Protein AF-A0A8S4G3Z8-F1 (afdb_monomer_lite)

Structure (mmCIF, N/CA/C/O backbone):
data_AF-A0A8S4G3Z8-F1
#
_entry.id   AF-A0A8S4G3Z8-F1
#
loop_
_atom_site.group_PDB
_atom_site.id
_atom_site.type_symbol
_atom_site.label_atom_id
_atom_site.label_alt_id
_atom_site.label_comp_id
_atom_site.label_asym_id
_atom_site.label_entity_id
_atom_site.label_seq_id
_atom_site.pdbx_PDB_ins_code
_atom_site.Cartn_x
_atom_site.Cartn_y
_atom_site.Cartn_z
_atom_site.occupancy
_atom_site.B_iso_or_equiv
_atom_site.auth_seq_id
_atom_si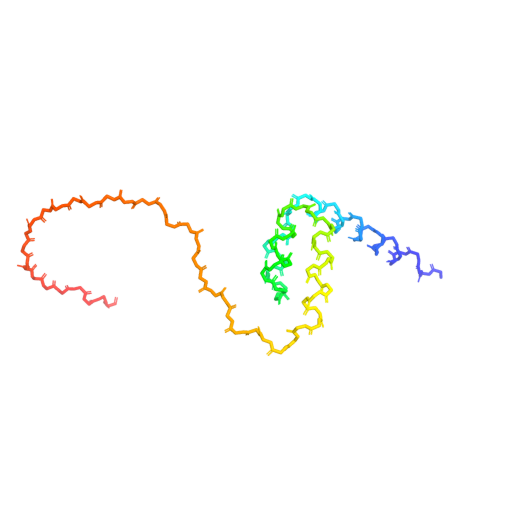te.auth_comp_id
_atom_site.auth_asym_id
_atom_site.auth_atom_id
_atom_site.pdbx_PDB_model_num
ATOM 1 N N . MET A 1 1 ? 32.575 -5.280 -10.407 1.00 49.56 1 MET A N 1
ATOM 2 C CA . MET A 1 1 ? 31.777 -4.048 -10.595 1.00 49.56 1 MET A CA 1
ATOM 3 C C . MET A 1 1 ? 30.314 -4.435 -10.802 1.00 49.56 1 MET A C 1
ATOM 5 O O . MET A 1 1 ? 29.804 -4.359 -11.906 1.00 49.56 1 MET A O 1
ATOM 9 N N . ALA A 1 2 ? 29.663 -4.937 -9.750 1.00 53.12 2 ALA A N 1
ATOM 10 C CA . ALA A 1 2 ? 28.274 -5.394 -9.773 1.00 53.12 2 ALA A CA 1
ATOM 11 C C . ALA A 1 2 ? 27.596 -4.877 -8.499 1.00 53.12 2 ALA A C 1
ATOM 13 O O . ALA A 1 2 ? 27.589 -5.554 -7.482 1.00 53.12 2 ALA A O 1
ATOM 14 N N . SER A 1 3 ? 27.156 -3.619 -8.521 1.00 54.94 3 SER A N 1
ATOM 15 C CA . SER A 1 3 ? 26.383 -3.029 -7.413 1.00 54.94 3 SER A CA 1
ATOM 16 C C . SER A 1 3 ? 25.425 -1.911 -7.849 1.00 54.94 3 SER A C 1
ATOM 18 O O . SER A 1 3 ? 24.720 -1.369 -7.012 1.00 54.94 3 SER A O 1
ATOM 20 N N . ALA A 1 4 ? 25.358 -1.566 -9.142 1.00 58.19 4 ALA A N 1
ATOM 21 C CA . ALA A 1 4 ? 24.463 -0.511 -9.638 1.00 58.19 4 ALA A CA 1
ATOM 22 C C . ALA A 1 4 ? 23.053 -1.021 -10.013 1.00 58.19 4 ALA A C 1
ATOM 24 O O . ALA A 1 4 ? 22.117 -0.235 -10.110 1.00 58.19 4 ALA A O 1
ATOM 25 N N . GLY A 1 5 ? 22.880 -2.334 -10.218 1.00 58.81 5 GLY A N 1
ATOM 26 C CA . GLY A 1 5 ? 21.593 -2.913 -10.631 1.00 58.81 5 GLY A CA 1
ATOM 27 C C . GLY A 1 5 ? 20.535 -2.951 -9.522 1.00 58.81 5 GLY A C 1
ATOM 28 O O . GLY A 1 5 ? 19.349 -2.813 -9.802 1.00 58.81 5 GLY A O 1
ATOM 29 N N . SER A 1 6 ? 20.949 -3.097 -8.262 1.00 63.03 6 SER A N 1
ATOM 30 C CA . SER A 1 6 ? 20.046 -3.144 -7.103 1.00 63.03 6 SER A CA 1
ATOM 31 C C . SER A 1 6 ? 19.594 -1.760 -6.626 1.00 63.03 6 SER A C 1
ATOM 33 O O . SER A 1 6 ? 18.495 -1.633 -6.094 1.00 63.03 6 SER A O 1
ATOM 35 N N . GLU A 1 7 ? 20.396 -0.715 -6.848 1.00 60.88 7 GLU A N 1
ATOM 36 C CA . GLU A 1 7 ? 20.052 0.656 -6.445 1.00 60.88 7 GLU A CA 1
ATOM 37 C C . GLU A 1 7 ? 18.944 1.240 -7.337 1.00 60.88 7 GLU A C 1
ATOM 39 O O . GLU A 1 7 ? 17.964 1.786 -6.834 1.00 60.88 7 GLU A O 1
ATOM 44 N N . LEU A 1 8 ? 19.013 0.991 -8.653 1.00 70.94 8 LEU A N 1
ATOM 45 C CA . LEU A 1 8 ? 17.955 1.362 -9.601 1.00 70.94 8 LEU A CA 1
ATOM 46 C C . LEU A 1 8 ? 16.622 0.665 -9.294 1.00 70.94 8 LEU A C 1
ATOM 48 O O . LEU A 1 8 ? 15.565 1.284 -9.406 1.00 70.94 8 LEU A O 1
ATOM 52 N N . ALA A 1 9 ? 16.660 -0.600 -8.870 1.00 78.06 9 ALA A N 1
ATOM 53 C CA . ALA A 1 9 ? 15.456 -1.342 -8.504 1.00 78.06 9 ALA A CA 1
ATOM 54 C C . ALA A 1 9 ? 14.776 -0.758 -7.254 1.00 78.06 9 ALA A C 1
ATOM 56 O O . ALA A 1 9 ? 13.552 -0.635 -7.232 1.00 78.06 9 ALA A O 1
ATOM 57 N N . LEU A 1 10 ? 15.554 -0.342 -6.247 1.00 83.75 10 LEU A N 1
ATOM 58 C CA . LEU A 1 10 ? 15.024 0.300 -5.043 1.00 83.75 10 LEU A CA 1
ATOM 59 C C . LEU A 1 10 ? 14.377 1.655 -5.370 1.00 83.75 10 LEU A C 1
ATOM 61 O O . LEU A 1 10 ? 13.270 1.937 -4.912 1.00 83.75 10 LEU A O 1
ATOM 65 N N . THR A 1 11 ? 15.032 2.480 -6.194 1.00 87.56 11 THR A N 1
ATOM 66 C CA . THR A 1 11 ? 14.488 3.786 -6.596 1.00 87.56 11 THR A CA 1
ATOM 67 C C . THR A 1 11 ? 13.204 3.639 -7.410 1.00 87.56 11 THR A C 1
ATOM 69 O O . THR A 1 11 ? 12.233 4.352 -7.160 1.00 87.56 11 THR A O 1
ATOM 72 N N . ILE A 1 12 ? 13.165 2.688 -8.350 1.00 87.50 12 ILE A N 1
ATOM 73 C CA . ILE A 1 12 ? 11.967 2.408 -9.151 1.00 87.50 12 ILE A CA 1
ATOM 74 C C . ILE A 1 12 ? 10.844 1.871 -8.259 1.00 87.50 12 ILE A C 1
ATOM 76 O O . ILE A 1 12 ? 9.702 2.298 -8.407 1.00 87.50 12 ILE A O 1
ATOM 80 N N . ALA A 1 13 ? 11.148 1.001 -7.294 1.00 85.81 13 ALA A N 1
ATOM 81 C CA . ALA A 1 13 ? 10.159 0.506 -6.341 1.00 85.81 13 ALA A CA 1
ATOM 82 C C . ALA A 1 13 ? 9.569 1.637 -5.489 1.00 85.81 13 ALA A C 1
ATOM 84 O O . ALA A 1 13 ? 8.352 1.711 -5.348 1.00 85.81 13 ALA A O 1
ATOM 85 N N . ALA A 1 14 ? 10.396 2.553 -4.979 1.00 85.75 14 ALA A N 1
ATOM 86 C CA . ALA A 1 14 ? 9.923 3.709 -4.219 1.00 85.75 14 ALA A CA 1
ATOM 87 C C . ALA A 1 14 ? 9.048 4.644 -5.074 1.00 85.75 14 ALA A C 1
ATOM 89 O O . ALA A 1 14 ? 8.009 5.117 -4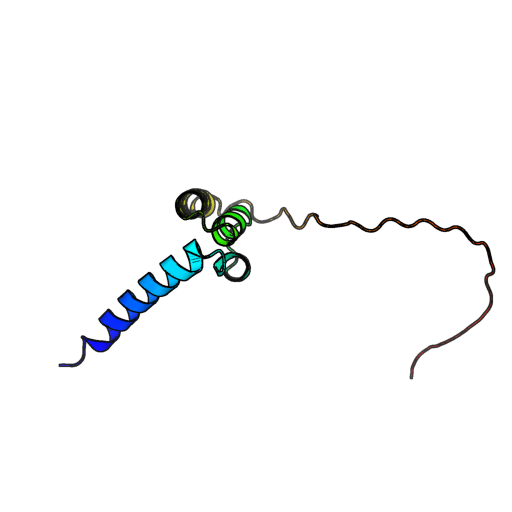.611 1.00 85.75 14 ALA A O 1
ATOM 90 N N . ALA A 1 15 ? 9.426 4.869 -6.336 1.00 87.94 15 ALA A N 1
ATOM 91 C CA . ALA A 1 15 ? 8.645 5.672 -7.273 1.00 87.94 15 ALA A CA 1
ATOM 92 C C . ALA A 1 15 ? 7.292 5.020 -7.609 1.00 87.94 15 ALA A C 1
ATOM 94 O O . ALA A 1 15 ? 6.256 5.684 -7.564 1.00 87.94 15 ALA A O 1
ATOM 95 N N . LEU A 1 16 ? 7.282 3.713 -7.891 1.00 88.62 16 LEU A N 1
ATOM 96 C CA . LEU A 1 16 ? 6.061 2.947 -8.152 1.00 88.62 16 LEU A CA 1
ATOM 97 C C . LEU A 1 16 ? 5.173 2.860 -6.910 1.00 88.62 16 LEU A C 1
ATOM 99 O O . LEU A 1 16 ? 3.959 2.990 -7.024 1.00 88.62 16 LEU A O 1
ATOM 103 N N . PHE A 1 17 ? 5.764 2.709 -5.725 1.00 86.50 17 PHE A N 1
ATOM 104 C CA . PHE A 1 17 ? 5.041 2.727 -4.459 1.00 86.50 17 PHE A CA 1
ATOM 105 C C . PHE A 1 17 ? 4.377 4.081 -4.219 1.00 86.50 17 PHE A C 1
ATOM 107 O O . PHE A 1 17 ? 3.178 4.131 -3.971 1.00 86.50 17 PHE A O 1
ATOM 114 N N . SER A 1 18 ? 5.116 5.184 -4.360 1.00 87.81 18 SER A N 1
ATOM 115 C CA . SER A 1 18 ? 4.568 6.534 -4.193 1.00 87.81 18 SER A CA 1
ATOM 116 C C . SER A 1 18 ? 3.456 6.829 -5.208 1.00 87.81 18 SER A C 1
ATOM 118 O O . SER A 1 18 ? 2.407 7.363 -4.838 1.00 87.81 18 SER A O 1
ATOM 120 N N . SER A 1 19 ? 3.639 6.415 -6.467 1.00 88.75 19 SER A N 1
ATOM 121 C CA . SER A 1 19 ? 2.636 6.568 -7.524 1.00 88.75 19 SER A CA 1
ATOM 122 C C . SER A 1 19 ? 1.375 5.738 -7.265 1.00 88.75 19 SER A C 1
ATOM 124 O O . SER A 1 19 ? 0.272 6.275 -7.332 1.00 88.75 19 SER A O 1
ATOM 126 N N . ALA A 1 20 ? 1.512 4.460 -6.912 1.00 87.69 20 ALA A N 1
ATOM 127 C CA . ALA A 1 20 ? 0.378 3.584 -6.629 1.00 87.69 20 ALA A CA 1
ATOM 128 C C . ALA A 1 20 ? -0.341 3.951 -5.320 1.00 87.69 20 ALA A C 1
ATOM 130 O O . ALA A 1 20 ? -1.564 3.817 -5.236 1.00 87.69 20 ALA A O 1
ATOM 131 N N . LEU A 1 21 ? 0.394 4.451 -4.319 1.00 88.12 21 LEU A N 1
ATOM 132 C CA . LEU A 1 21 ? -0.178 4.935 -3.065 1.00 88.12 21 LEU A CA 1
ATOM 133 C C . LEU A 1 21 ? -0.976 6.218 -3.283 1.00 88.12 21 LEU A C 1
ATOM 135 O O . LEU A 1 21 ? -2.117 6.288 -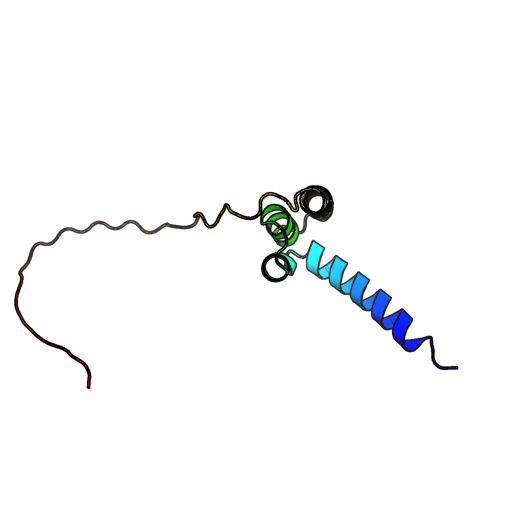2.850 1.00 88.12 21 LEU A O 1
ATOM 139 N N . THR A 1 22 ? -0.434 7.182 -4.032 1.00 88.94 22 THR A N 1
ATOM 140 C CA . THR A 1 22 ? -1.159 8.412 -4.406 1.00 88.94 22 THR A CA 1
ATOM 141 C C . THR A 1 22 ? -2.349 8.109 -5.321 1.00 88.94 22 THR A C 1
ATOM 143 O O . THR A 1 22 ? -3.362 8.796 -5.282 1.00 88.94 22 THR A O 1
ATOM 146 N N . SER A 1 23 ? -2.263 7.044 -6.124 1.00 88.81 23 SER A N 1
ATOM 147 C CA . SER A 1 23 ? -3.369 6.576 -6.962 1.00 88.81 23 SER A CA 1
ATOM 148 C C . SER A 1 23 ? -4.502 5.902 -6.174 1.00 88.81 23 SER A C 1
ATOM 150 O O . SER A 1 23 ? -5.506 5.536 -6.786 1.00 88.81 23 SER A O 1
ATOM 152 N N . GLY A 1 24 ? -4.354 5.666 -4.868 1.00 88.56 24 GLY A N 1
ATOM 153 C CA . GLY A 1 24 ? -5.370 4.965 -4.078 1.00 88.56 24 GLY A CA 1
ATOM 154 C C . GLY A 1 24 ? -5.383 3.441 -4.272 1.00 88.56 24 GLY A C 1
ATOM 155 O O . GLY A 1 24 ? -6.184 2.730 -3.672 1.00 88.56 24 GLY A O 1
ATOM 156 N N .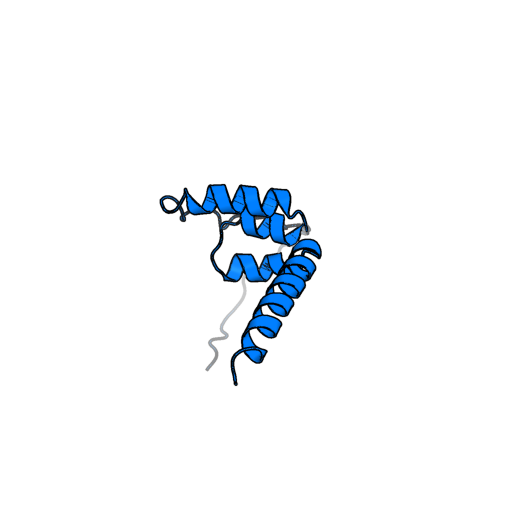 GLN A 1 25 ? -4.507 2.896 -5.121 1.00 88.56 25 GLN A N 1
ATOM 157 C CA . GLN A 1 25 ? -4.523 1.469 -5.475 1.00 88.56 25 GLN A CA 1
ATOM 158 C C . GLN A 1 25 ? -3.884 0.585 -4.403 1.00 88.56 25 GLN A C 1
ATOM 160 O O . GLN A 1 25 ? -4.102 -0.625 -4.380 1.00 88.56 25 GLN A O 1
ATOM 165 N N . MET A 1 26 ? -3.115 1.185 -3.494 1.00 84.75 26 MET A N 1
ATOM 166 C CA . MET A 1 26 ? -2.474 0.463 -2.401 1.00 84.75 26 MET A CA 1
ATOM 167 C C . MET A 1 26 ? -3.436 0.121 -1.261 1.00 84.75 26 MET A C 1
ATOM 169 O O . MET A 1 26 ? -3.089 -0.702 -0.430 1.00 84.75 26 MET A O 1
ATOM 173 N N . GLY A 1 27 ? -4.655 0.659 -1.231 1.00 85.94 27 GLY A N 1
ATOM 174 C CA . GLY A 1 27 ? -5.645 0.395 -0.182 1.00 85.94 27 GLY A CA 1
ATOM 175 C C . GLY A 1 27 ? -5.900 -1.085 0.163 1.00 85.94 27 GLY A C 1
ATOM 176 O O . GLY A 1 27 ? -5.674 -1.500 1.307 1.00 85.94 27 GLY A O 1
ATOM 177 N N . PRO A 1 28 ? -6.324 -1.915 -0.812 1.00 83.81 28 PRO A N 1
ATOM 178 C CA . PRO A 1 28 ? -6.568 -3.342 -0.587 1.00 83.81 28 PRO A CA 1
ATOM 179 C C . PRO A 1 28 ? -5.297 -4.105 -0.197 1.00 83.81 28 PRO A C 1
ATOM 181 O O . PRO A 1 28 ? -5.320 -4.946 0.697 1.00 83.81 28 PRO A O 1
ATOM 184 N N . ILE A 1 29 ? -4.169 -3.768 -0.829 1.00 86.31 29 ILE A N 1
ATOM 185 C CA . ILE A 1 29 ? -2.867 -4.387 -0.563 1.00 86.31 29 ILE A CA 1
ATOM 186 C C . ILE A 1 29 ? -2.388 -4.047 0.853 1.00 86.31 29 ILE A C 1
ATOM 188 O O . ILE A 1 29 ? -1.926 -4.925 1.568 1.00 86.31 29 ILE A O 1
ATOM 192 N N . ILE A 1 30 ? -2.556 -2.805 1.302 1.00 86.81 30 ILE A N 1
ATOM 193 C CA . ILE A 1 30 ? -2.147 -2.336 2.632 1.00 86.81 30 ILE A CA 1
ATOM 194 C C . ILE A 1 30 ? -2.985 -2.964 3.742 1.00 86.81 30 ILE A C 1
ATOM 196 O O . ILE A 1 30 ? -2.432 -3.333 4.776 1.00 86.81 30 ILE A O 1
ATOM 200 N N . SER A 1 31 ? -4.272 -3.210 3.489 1.00 84.44 31 SER A N 1
ATOM 201 C CA . SER A 1 31 ? -5.087 -4.062 4.367 1.00 84.44 31 SER A CA 1
ATOM 202 C C . SER A 1 31 ? -4.531 -5.488 4.444 1.00 84.44 31 SER A C 1
ATOM 204 O O . SER A 1 31 ? -4.514 -6.098 5.509 1.00 84.44 31 SER A O 1
ATOM 206 N N . GLN A 1 32 ? -4.042 -6.023 3.321 1.00 86.88 32 GLN A N 1
ATOM 207 C CA . GLN A 1 32 ? -3.499 -7.379 3.234 1.00 86.88 32 GLN A CA 1
ATOM 208 C C . GLN A 1 32 ? -2.106 -7.528 3.862 1.00 86.88 32 GLN A C 1
ATOM 210 O O . GLN A 1 32 ? -1.739 -8.623 4.282 1.00 86.88 32 GLN A O 1
ATOM 215 N N . PHE A 1 33 ? -1.363 -6.428 3.998 1.00 86.81 33 PHE A N 1
ATOM 216 C CA . PHE A 1 33 ? -0.144 -6.359 4.807 1.00 86.81 33 PHE A CA 1
ATOM 217 C C . PHE A 1 33 ? -0.419 -6.342 6.321 1.00 86.81 33 PHE A C 1
ATOM 219 O O . PHE A 1 33 ? 0.527 -6.374 7.102 1.00 86.81 33 PHE A O 1
ATOM 226 N N . GLY A 1 34 ? -1.688 -6.315 6.747 1.00 77.69 34 GLY A N 1
ATOM 227 C CA . GLY A 1 34 ? -2.063 -6.322 8.163 1.00 77.69 34 GLY A CA 1
ATOM 228 C C . GLY A 1 34 ? -1.879 -4.972 8.855 1.00 77.69 34 GLY A C 1
ATOM 229 O O . GLY A 1 34 ? -1.839 -4.915 10.081 1.00 77.69 34 GLY A O 1
ATOM 230 N N . LEU A 1 35 ? -1.757 -3.885 8.086 1.00 84.31 35 LEU A N 1
ATOM 231 C CA . LEU A 1 35 ? -1.744 -2.530 8.628 1.00 84.31 35 LEU A CA 1
ATOM 232 C C . LEU A 1 35 ? -3.159 -2.122 9.064 1.00 84.31 35 LEU A C 1
ATOM 234 O O . LEU A 1 35 ? -4.158 -2.646 8.567 1.00 84.31 35 LEU A O 1
ATOM 238 N N . ASN A 1 36 ? -3.242 -1.182 10.008 1.00 82.81 36 ASN A N 1
ATOM 239 C CA . ASN A 1 36 ? -4.509 -0.741 10.589 1.00 82.81 36 ASN A CA 1
ATOM 240 C C . ASN A 1 36 ? -5.486 -0.223 9.506 1.00 82.81 36 ASN A C 1
ATOM 242 O O . ASN A 1 36 ? -5.067 0.340 8.492 1.00 82.81 36 ASN A O 1
ATOM 246 N N . GLN A 1 37 ? -6.795 -0.396 9.715 1.00 82.81 37 GLN A N 1
ATOM 247 C CA . GLN A 1 37 ? -7.838 0.020 8.765 1.00 82.81 37 GLN A CA 1
ATOM 248 C C . GLN A 1 37 ? -7.759 1.516 8.427 1.00 82.81 37 GLN A C 1
ATOM 250 O O . GLN A 1 37 ? -8.014 1.896 7.285 1.00 82.81 37 GLN A O 1
ATOM 255 N N . GLU A 1 38 ? -7.326 2.365 9.366 1.00 85.56 38 GLU A N 1
ATOM 256 C CA . GLU A 1 38 ? -7.079 3.790 9.094 1.00 85.56 38 GLU A CA 1
ATOM 257 C C . GLU A 1 38 ? -5.970 4.004 8.051 1.00 85.56 38 GLU A C 1
ATOM 259 O O . GLU A 1 38 ? -6.105 4.829 7.145 1.00 85.56 38 GLU A O 1
ATOM 264 N N . VAL A 1 39 ? -4.900 3.210 8.132 1.00 87.94 39 VAL A N 1
ATOM 265 C CA . VAL A 1 39 ? -3.766 3.242 7.198 1.00 87.94 39 VAL A CA 1
ATOM 266 C C . VAL A 1 39 ? -4.211 2.767 5.814 1.00 87.94 39 VAL A C 1
ATOM 268 O O . VAL A 1 39 ? -3.905 3.402 4.804 1.00 87.94 39 VAL A O 1
ATOM 271 N N . ALA A 1 40 ? -4.992 1.688 5.756 1.00 88.81 40 ALA A N 1
ATOM 272 C CA . ALA A 1 40 ? -5.552 1.175 4.511 1.00 88.81 40 ALA A CA 1
ATOM 273 C C . ALA A 1 40 ? -6.549 2.141 3.854 1.00 88.81 40 ALA A C 1
ATOM 275 O O . ALA A 1 40 ? -6.550 2.296 2.632 1.00 88.81 40 ALA A O 1
ATOM 276 N N . SER A 1 41 ? -7.378 2.820 4.644 1.00 88.19 41 SER A N 1
ATOM 277 C CA . SER A 1 41 ? -8.363 3.782 4.144 1.00 88.19 41 SER A CA 1
ATOM 278 C C . SER A 1 41 ? -7.689 5.030 3.562 1.00 88.19 41 SER A C 1
ATOM 280 O O . SER A 1 41 ? -8.012 5.465 2.452 1.00 88.19 41 SER A O 1
ATOM 282 N N . ALA A 1 42 ? -6.658 5.548 4.237 1.00 89.50 42 ALA A N 1
ATOM 283 C CA . ALA A 1 42 ? -5.836 6.637 3.713 1.00 89.50 42 ALA A CA 1
ATOM 284 C C . ALA A 1 42 ? -5.095 6.236 2.422 1.00 89.50 42 ALA A C 1
ATOM 286 O O . ALA A 1 42 ? -5.109 6.978 1.437 1.00 89.50 42 ALA A O 1
ATOM 287 N N . ALA A 1 43 ? -4.537 5.021 2.382 1.00 89.44 43 ALA A N 1
ATOM 288 C CA . ALA A 1 43 ? -3.904 4.458 1.189 1.00 89.44 43 ALA A CA 1
ATOM 289 C C . ALA A 1 43 ? -4.875 4.188 0.034 1.00 89.44 43 ALA A C 1
ATOM 291 O O . ALA A 1 43 ? -4.453 4.196 -1.118 1.00 89.44 43 ALA A O 1
ATOM 292 N N . SER A 1 44 ? -6.152 3.933 0.331 1.00 88.69 44 SER A N 1
ATOM 293 C CA . SER A 1 44 ? -7.223 3.791 -0.666 1.00 88.69 44 SER A CA 1
ATOM 294 C C . SER A 1 44 ? -7.629 5.141 -1.257 1.00 88.69 44 SER A C 1
ATOM 296 O O . SER A 1 44 ? -8.056 5.225 -2.404 1.00 88.69 44 SER A O 1
ATOM 298 N N . SER A 1 45 ? -7.504 6.203 -0.460 1.00 88.88 45 SER A N 1
ATOM 299 C CA . SER A 1 45 ? -7.933 7.557 -0.818 1.00 88.88 45 SER A CA 1
ATOM 300 C C . SER A 1 45 ? -6.887 8.327 -1.627 1.00 88.88 45 SER A C 1
ATOM 302 O O . SER A 1 45 ? -7.213 9.347 -2.227 1.00 88.88 45 SER A O 1
ATOM 304 N N . GLY A 1 46 ? -5.633 7.864 -1.643 1.00 89.38 46 GLY A N 1
ATOM 305 C CA . GLY A 1 46 ? -4.534 8.585 -2.287 1.00 89.38 46 GLY A CA 1
ATOM 306 C C . GLY A 1 46 ? -3.939 9.711 -1.438 1.00 89.38 46 GLY A C 1
ATOM 307 O O . GLY A 1 46 ? -3.091 10.462 -1.920 1.00 89.38 46 GLY A O 1
ATOM 308 N N . ASP A 1 47 ? -4.357 9.837 -0.175 1.00 89.81 47 ASP A N 1
ATOM 309 C CA . ASP A 1 47 ? -3.882 10.881 0.730 1.00 89.81 47 ASP A CA 1
ATOM 310 C C . ASP A 1 47 ? -2.615 10.419 1.455 1.00 89.81 47 ASP A C 1
ATOM 312 O O . ASP A 1 47 ? -2.641 9.749 2.491 1.00 89.81 47 ASP A O 1
ATOM 316 N N . VAL A 1 48 ? -1.477 10.789 0.873 1.00 88.25 48 VAL A N 1
ATOM 317 C CA . VAL A 1 48 ? -0.147 10.406 1.350 1.00 88.25 48 VAL A CA 1
ATOM 318 C C . VAL A 1 48 ? 0.139 10.970 2.750 1.00 88.25 48 VAL A C 1
ATOM 320 O O . VAL A 1 48 ? 0.794 10.313 3.556 1.00 88.25 48 VAL A O 1
ATOM 323 N N . GLN A 1 49 ? -0.362 12.169 3.078 1.00 89.62 49 GLN A N 1
ATOM 324 C CA . GLN A 1 49 ? -0.157 12.758 4.405 1.00 89.62 49 GLN A CA 1
ATOM 325 C C . GLN A 1 49 ? -0.973 12.033 5.471 1.00 89.62 49 GLN A C 1
ATOM 327 O O . GLN A 1 49 ? -0.446 11.742 6.547 1.00 89.62 49 GLN A O 1
ATOM 332 N N . ALA A 1 50 ? -2.241 11.734 5.180 1.00 89.25 50 ALA A N 1
ATOM 333 C CA . ALA A 1 50 ? -3.078 10.944 6.074 1.00 89.25 50 ALA A CA 1
ATOM 334 C C . ALA A 1 50 ? -2.507 9.533 6.257 1.00 89.25 50 ALA A C 1
ATOM 336 O O . ALA A 1 50 ? -2.488 9.024 7.376 1.00 89.25 50 ALA A O 1
ATOM 337 N N . PHE A 1 51 ? -1.963 8.942 5.189 1.00 88.88 51 PHE A N 1
ATOM 338 C CA . PHE A 1 51 ? -1.335 7.628 5.225 1.00 88.88 51 PHE A CA 1
ATOM 339 C C . PHE A 1 51 ? -0.156 7.573 6.199 1.00 88.88 51 PHE A C 1
ATOM 341 O O . PHE A 1 51 ? -0.137 6.715 7.076 1.00 88.88 51 PHE A O 1
ATOM 348 N N . PHE A 1 52 ? 0.801 8.502 6.098 1.00 89.69 52 PHE A N 1
ATOM 349 C CA . PHE A 1 52 ? 1.952 8.518 7.006 1.00 89.69 52 PHE A CA 1
ATOM 350 C C . PHE A 1 52 ? 1.558 8.834 8.451 1.00 89.69 52 PHE A C 1
ATOM 352 O O . PHE A 1 52 ? 2.088 8.206 9.361 1.00 89.69 52 PHE A O 1
ATOM 359 N N . LYS A 1 53 ? 0.596 9.741 8.673 1.00 90.25 53 LYS A N 1
ATOM 360 C CA . LYS A 1 53 ? 0.069 10.014 10.021 1.00 90.25 53 LYS A CA 1
ATOM 361 C C . LYS A 1 53 ? -0.584 8.780 10.639 1.00 90.25 53 LYS A C 1
ATOM 363 O O . LYS A 1 53 ? -0.309 8.456 11.790 1.00 90.25 53 LYS A O 1
ATOM 368 N N . ALA A 1 54 ? -1.431 8.089 9.879 1.00 88.44 54 ALA A N 1
ATOM 369 C CA . ALA A 1 54 ? -2.061 6.854 10.324 1.00 88.44 54 ALA A CA 1
ATOM 370 C C . ALA A 1 54 ? -1.013 5.757 10.569 1.00 88.44 54 ALA A C 1
ATOM 372 O O . ALA A 1 54 ? -1.132 5.005 11.531 1.00 88.44 54 ALA A O 1
ATOM 373 N N . LEU A 1 55 ? 0.028 5.677 9.733 1.00 88.19 55 LEU A N 1
ATOM 374 C CA . LEU A 1 55 ? 1.108 4.699 9.866 1.00 88.19 55 LEU A CA 1
ATOM 375 C C . LEU A 1 55 ? 1.960 4.952 11.118 1.00 88.19 55 LEU A C 1
ATOM 377 O O . LEU A 1 55 ? 2.276 4.006 11.833 1.00 88.19 55 LEU A O 1
ATOM 381 N N . GLU A 1 56 ? 2.288 6.212 11.412 1.00 88.69 56 GLU A N 1
ATOM 382 C CA . GLU A 1 56 ? 2.995 6.610 12.636 1.00 88.69 56 GLU A CA 1
ATOM 383 C C . GLU A 1 56 ? 2.161 6.282 13.881 1.00 88.69 56 GLU A C 1
ATOM 385 O O . GLU A 1 56 ? 2.674 5.710 14.843 1.00 88.69 56 GLU A O 1
ATOM 390 N N . ASN A 1 57 ? 0.852 6.548 13.828 1.00 85.06 57 ASN A N 1
ATOM 391 C CA . ASN A 1 57 ? -0.075 6.218 14.908 1.00 85.06 57 ASN A CA 1
ATOM 392 C C . ASN A 1 57 ? -0.221 4.695 15.096 1.00 85.06 57 ASN A C 1
ATOM 394 O O . ASN A 1 57 ? -0.205 4.198 16.219 1.00 85.06 57 ASN A O 1
ATOM 398 N N . SER A 1 58 ? -0.291 3.945 13.990 1.00 79.12 58 SER A N 1
ATOM 399 C CA . SER A 1 58 ? -0.396 2.483 13.983 1.00 79.12 58 SER A CA 1
ATOM 400 C C . SER A 1 58 ? 0.883 1.800 14.465 1.00 79.12 58 SER A C 1
ATOM 402 O O . SER A 1 58 ? 0.802 0.758 15.109 1.00 79.12 58 SER A O 1
ATOM 404 N N . SER A 1 59 ? 2.062 2.362 14.178 1.00 73.38 59 SER A N 1
ATOM 405 C CA . SER A 1 59 ? 3.346 1.817 14.642 1.00 73.38 59 SER A CA 1
ATOM 406 C C . SER A 1 59 ? 3.527 1.949 16.156 1.00 73.38 59 SER A C 1
ATOM 408 O O . SER A 1 59 ? 4.367 1.263 16.730 1.00 73.38 59 SER A O 1
ATOM 410 N N . ASN A 1 60 ? 2.754 2.825 16.797 1.00 65.38 60 ASN A N 1
ATOM 411 C CA . ASN A 1 60 ? 2.753 3.029 18.242 1.00 65.38 60 ASN A CA 1
ATOM 412 C C . ASN A 1 60 ? 1.608 2.263 18.942 1.00 65.38 60 ASN A C 1
ATOM 414 O O . ASN A 1 60 ? 1.491 2.312 20.164 1.00 65.38 60 ASN A O 1
ATOM 418 N N . SER A 1 61 ? 0.750 1.565 18.181 1.00 56.69 61 SER A N 1
ATOM 419 C CA . SER A 1 61 ? -0.474 0.911 18.667 1.00 56.69 61 SER A CA 1
ATOM 420 C C . SER A 1 61 ? -0.440 -0.622 18.554 1.00 56.69 61 SER A C 1
ATOM 422 O O . SER A 1 61 ? -1.477 -1.243 18.314 1.00 56.69 61 SER A O 1
ATOM 424 N N . GLU A 1 62 ? 0.720 -1.264 18.731 1.00 54.50 62 GLU A N 1
ATOM 425 C CA . GLU A 1 62 ? 0.846 -2.738 18.699 1.00 54.50 62 GLU A CA 1
ATOM 426 C C . GLU A 1 62 ? 0.025 -3.470 19.790 1.00 54.50 62 GLU A C 1
ATOM 428 O O . GLU A 1 62 ? 0.010 -4.697 19.839 1.00 54.50 62 GLU A O 1
ATOM 433 N N . THR A 1 63 ? -0.694 -2.752 20.659 1.00 48.38 63 THR A N 1
ATOM 434 C CA . THR A 1 63 ? -1.412 -3.333 21.802 1.00 48.38 63 THR A CA 1
ATOM 435 C C . THR A 1 63 ? -2.910 -3.597 21.597 1.00 48.38 63 THR A C 1
ATOM 437 O O . THR A 1 63 ? -3.498 -4.228 22.468 1.00 48.38 63 THR A O 1
ATOM 440 N N . ASP A 1 64 ? -3.558 -3.170 20.503 1.00 47.03 64 ASP A N 1
ATOM 441 C CA . ASP A 1 64 ? -5.033 -3.268 20.399 1.00 47.03 64 ASP A CA 1
ATOM 442 C C . ASP A 1 64 ? -5.537 -3.611 18.981 1.00 47.03 64 ASP A C 1
ATOM 444 O O . ASP A 1 64 ? -6.300 -2.883 18.356 1.00 47.03 64 ASP A O 1
ATOM 448 N N . ALA A 1 65 ? -5.099 -4.744 18.425 1.00 48.22 65 ALA A N 1
ATOM 449 C CA . ALA A 1 65 ? -5.645 -5.281 17.173 1.00 48.22 65 ALA A CA 1
ATOM 450 C C . ALA A 1 65 ? -6.680 -6.383 17.459 1.00 48.22 65 ALA A C 1
ATOM 452 O O . ALA A 1 65 ? -6.470 -7.562 17.183 1.00 48.22 65 ALA A O 1
ATOM 453 N N . SER A 1 66 ? -7.810 -6.018 18.066 1.00 46.69 66 SER A N 1
ATOM 454 C CA . SER A 1 66 ? -8.987 -6.897 18.170 1.00 46.69 66 SER A CA 1
ATOM 455 C C . SER A 1 66 ? -10.288 -6.103 18.178 1.00 46.69 66 SER A C 1
ATOM 457 O O . SER A 1 66 ? -11.159 -6.317 19.016 1.00 46.69 66 SER A O 1
ATOM 459 N N . LYS A 1 67 ? -10.452 -5.179 17.232 1.00 51.31 67 LYS A N 1
ATOM 460 C CA . LYS A 1 67 ? -11.771 -4.660 16.858 1.00 51.31 67 LYS A CA 1
ATOM 461 C C . LYS A 1 67 ? -11.643 -3.828 15.595 1.00 51.31 67 LYS A C 1
ATOM 463 O O . LYS A 1 67 ? -11.108 -2.735 15.641 1.00 51.31 67 LYS A O 1
ATOM 468 N N . ASP A 1 68 ? -12.071 -4.374 14.466 1.00 43.84 68 ASP A N 1
ATOM 469 C CA . ASP A 1 68 ? -13.272 -3.884 13.783 1.00 43.84 68 ASP A CA 1
ATOM 470 C C . ASP A 1 68 ? -13.395 -4.604 12.430 1.00 43.84 68 ASP A C 1
ATOM 472 O O . ASP A 1 68 ? -12.936 -4.162 11.383 1.00 43.84 68 ASP A O 1
ATOM 476 N N . SER A 1 69 ? -13.992 -5.794 12.468 1.00 49.75 69 SER A N 1
ATOM 477 C CA . SER A 1 69 ? -14.816 -6.242 11.351 1.00 49.75 69 SER A CA 1
ATOM 478 C C . SER A 1 69 ? -16.218 -5.727 11.639 1.00 49.75 69 SER A C 1
ATOM 480 O O . SER A 1 69 ? -16.989 -6.416 12.310 1.00 49.75 69 SER A O 1
ATOM 482 N N . LYS A 1 70 ? -16.553 -4.511 11.197 1.00 46.00 70 LYS A N 1
ATOM 483 C CA . LYS A 1 70 ? -17.952 -4.096 11.157 1.00 46.00 70 LYS A CA 1
ATOM 484 C C . LYS A 1 70 ? -18.262 -3.120 10.021 1.00 46.00 70 LYS A C 1
ATOM 486 O O . LYS A 1 70 ? -17.863 -1.969 10.022 1.00 46.00 70 LYS A O 1
ATOM 491 N N . ASP A 1 71 ? -19.062 -3.644 9.095 1.00 49.84 71 ASP A N 1
ATOM 492 C CA . ASP A 1 71 ? -20.121 -2.958 8.353 1.00 49.84 71 ASP A CA 1
ATOM 493 C C . ASP A 1 71 ? -19.826 -1.587 7.726 1.00 49.84 71 ASP A C 1
ATOM 495 O O . ASP A 1 71 ? -19.867 -0.557 8.394 1.00 49.84 71 ASP A O 1
ATOM 499 N N . SER A 1 72 ? -19.811 -1.553 6.387 1.00 44.66 72 SER A N 1
ATOM 500 C CA . SER A 1 72 ? -20.807 -0.767 5.634 1.00 44.66 72 SER A CA 1
ATOM 501 C C . SER A 1 72 ? -20.705 -0.989 4.124 1.00 44.66 72 SER A C 1
ATOM 503 O O . SER A 1 72 ? -19.898 -0.349 3.458 1.00 44.66 72 SER A O 1
ATOM 505 N N . LYS A 1 73 ? -21.603 -1.817 3.567 1.00 43.84 73 LYS A N 1
ATOM 506 C CA . LYS A 1 73 ? -22.582 -1.344 2.565 1.00 43.84 73 LYS A CA 1
ATOM 507 C C . LYS A 1 73 ? -23.697 -2.373 2.348 1.00 43.84 73 LYS A C 1
ATOM 509 O O . LYS A 1 73 ? -23.752 -3.072 1.341 1.00 43.84 73 LYS A O 1
ATOM 514 N N . GLY A 1 74 ? -24.619 -2.428 3.304 1.00 43.72 74 GLY A N 1
ATOM 515 C CA . GLY A 1 74 ? -25.986 -2.824 3.004 1.00 43.72 74 GLY A CA 1
ATOM 516 C C . GLY A 1 74 ? -26.690 -1.672 2.290 1.00 43.72 74 GLY A C 1
ATOM 517 O O . GLY A 1 74 ? -26.867 -0.614 2.880 1.00 43.72 74 GLY A O 1
ATOM 518 N N . ASP A 1 75 ? -27.091 -1.879 1.038 1.00 48.97 75 ASP A N 1
ATOM 519 C CA . ASP A 1 75 ? -28.277 -1.229 0.476 1.00 48.97 75 ASP A CA 1
ATOM 520 C C . ASP A 1 75 ? -28.909 -2.139 -0.587 1.00 48.97 75 ASP A C 1
ATOM 522 O O . ASP A 1 75 ? -28.491 -2.181 -1.744 1.00 48.97 75 ASP A O 1
ATOM 52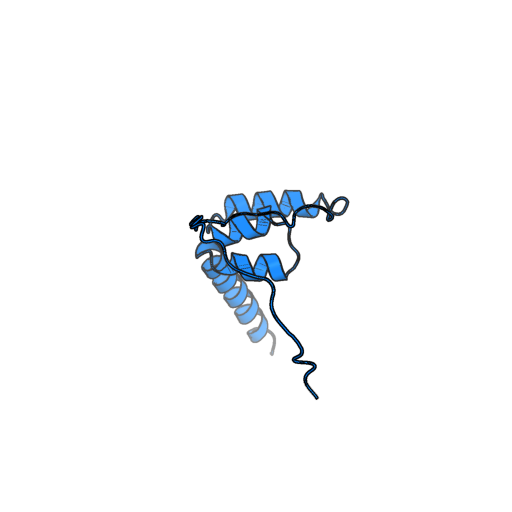6 N N . LYS A 1 76 ? -29.887 -2.934 -0.146 1.00 45.31 76 LYS A N 1
ATOM 527 C CA . LYS A 1 76 ? -31.120 -3.210 -0.892 1.00 45.31 76 LYS A CA 1
ATOM 528 C C . LYS A 1 76 ? -32.152 -3.817 0.053 1.00 45.31 76 LYS A C 1
ATOM 530 O O . LYS A 1 76 ? -32.184 -5.018 0.303 1.00 45.31 76 LYS A O 1
ATOM 535 N N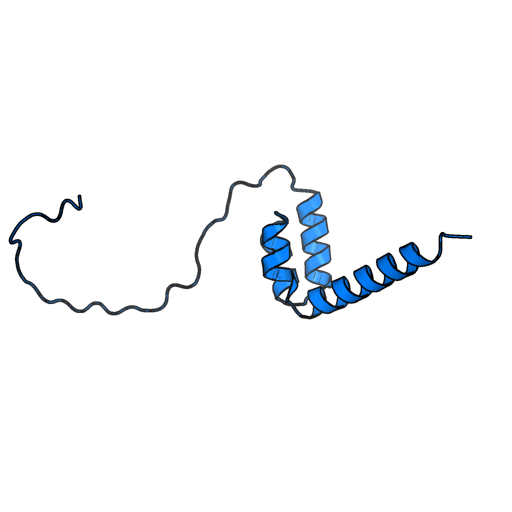 . LYS A 1 77 ? -32.998 -2.939 0.594 1.00 46.59 77 LYS A N 1
ATOM 536 C CA . LYS A 1 77 ? -34.313 -3.308 1.114 1.00 46.59 77 LYS A CA 1
ATOM 537 C C . LYS A 1 77 ? -35.212 -3.676 -0.067 1.00 46.59 77 LYS A C 1
ATOM 539 O O . LYS A 1 77 ? -35.440 -2.827 -0.918 1.00 46.59 77 LYS A O 1
ATOM 544 N N . GLU A 1 78 ? -35.816 -4.855 -0.028 1.00 51.72 78 GLU A N 1
ATOM 545 C CA . GLU A 1 78 ? -37.231 -5.024 -0.376 1.00 51.72 78 GLU A CA 1
ATOM 546 C C . GLU A 1 78 ? -37.852 -6.010 0.627 1.00 51.72 78 GLU A C 1
ATOM 548 O O . GLU A 1 78 ? -37.438 -7.165 0.673 1.00 51.72 78 GLU A O 1
ATOM 553 N N . PRO A 1 79 ? -38.831 -5.597 1.451 1.00 51.00 79 PRO A N 1
ATOM 554 C CA . PRO A 1 79 ? -39.745 -6.524 2.091 1.00 51.00 79 PRO A CA 1
ATOM 555 C C . PRO A 1 79 ? -40.971 -6.682 1.184 1.00 51.00 79 PRO A C 1
ATOM 557 O O . PRO A 1 79 ? -41.796 -5.772 1.086 1.00 51.00 79 PRO A O 1
ATOM 560 N N . LYS A 1 80 ? -41.121 -7.839 0.538 1.00 47.16 80 LYS A N 1
ATOM 561 C CA . LYS A 1 80 ? -42.426 -8.298 0.050 1.00 47.16 80 LYS A CA 1
ATOM 562 C C . LYS A 1 80 ? -42.834 -9.526 0.850 1.00 47.16 80 LYS A C 1
ATOM 564 O O . LYS A 1 80 ? -42.169 -10.554 0.814 1.00 47.16 80 LYS A O 1
ATOM 569 N N . LYS A 1 81 ? -43.906 -9.343 1.623 1.00 50.50 81 LYS A N 1
ATOM 570 C CA . LYS A 1 81 ? -44.767 -10.410 2.131 1.00 50.50 81 LYS A CA 1
ATOM 571 C C . LYS A 1 81 ? -45.298 -11.207 0.945 1.00 50.50 81 LYS A C 1
ATOM 573 O O . LYS A 1 81 ? -45.808 -10.572 0.034 1.00 50.50 81 LYS A O 1
ATOM 578 N N . ASP A 1 82 ? -45.263 -12.527 1.043 1.00 51.47 82 ASP A N 1
ATOM 579 C CA . ASP A 1 82 ? -46.372 -13.394 0.647 1.00 51.47 82 ASP A CA 1
ATOM 580 C C . ASP A 1 82 ? -46.261 -14.698 1.457 1.00 51.47 82 ASP A C 1
ATOM 582 O O . ASP A 1 82 ? -45.227 -15.365 1.471 1.00 51.47 82 ASP A O 1
ATOM 586 N N . ASP A 1 83 ? -47.312 -14.988 2.220 1.00 58.06 83 ASP A N 1
ATOM 587 C CA . ASP A 1 83 ? -47.588 -16.260 2.881 1.00 58.06 83 ASP A CA 1
ATOM 588 C C . ASP A 1 83 ? -47.538 -17.431 1.879 1.00 58.06 83 ASP A C 1
ATOM 590 O O . ASP A 1 83 ? -48.203 -17.331 0.853 1.00 58.06 83 ASP A O 1
ATOM 594 N N . GLN A 1 84 ? -46.863 -18.556 2.193 1.00 55.72 84 GLN A N 1
ATOM 595 C CA . GLN A 1 84 ? -47.366 -19.931 1.950 1.00 55.72 84 GLN A CA 1
ATOM 596 C C . GLN A 1 84 ? -46.367 -21.066 2.298 1.00 55.72 84 GLN A C 1
ATOM 598 O O . GLN A 1 84 ? -45.348 -21.236 1.643 1.00 55.72 84 GLN A O 1
ATOM 603 N N . LYS A 1 85 ? -46.799 -21.885 3.275 1.00 54.38 85 LYS A N 1
ATOM 604 C CA . LYS A 1 85 ? -46.647 -23.348 3.467 1.00 54.38 85 LYS A CA 1
ATOM 605 C C . LYS A 1 85 ? -45.262 -24.004 3.621 1.00 54.38 85 LYS A C 1
ATOM 607 O O . LYS A 1 85 ? -44.517 -24.173 2.664 1.00 54.38 85 LYS A O 1
ATOM 612 N N . ASP A 1 86 ? -45.055 -24.531 4.835 1.00 63.94 86 ASP A N 1
ATOM 613 C CA . ASP A 1 86 ? -44.463 -25.850 5.096 1.00 63.94 86 ASP A CA 1
ATOM 614 C C . ASP A 1 86 ? -45.004 -26.898 4.113 1.00 63.94 86 ASP A C 1
ATOM 616 O O . ASP A 1 86 ? -46.210 -27.123 4.106 1.00 63.94 86 ASP A O 1
ATOM 620 N N . ASP A 1 87 ? -44.133 -27.536 3.330 1.00 58.31 87 ASP A N 1
ATOM 621 C CA . ASP A 1 87 ? -44.294 -28.922 2.874 1.00 58.31 87 ASP A CA 1
ATOM 622 C C . ASP A 1 87 ? -42.969 -29.431 2.254 1.00 58.31 87 ASP A C 1
ATOM 624 O O . ASP A 1 87 ? -42.498 -28.948 1.228 1.00 58.31 87 ASP A O 1
ATOM 628 N N . ASP A 1 88 ? -42.419 -30.445 2.921 1.00 57.38 88 ASP A N 1
ATOM 629 C CA . ASP A 1 88 ? -41.785 -31.639 2.348 1.00 57.38 88 ASP A CA 1
ATOM 630 C C . ASP A 1 88 ? -40.302 -31.649 1.886 1.00 57.38 88 ASP A C 1
ATOM 632 O O . ASP A 1 88 ? -39.893 -31.139 0.848 1.00 57.38 88 ASP A O 1
ATOM 636 N N . ALA A 1 89 ? -39.527 -32.368 2.708 1.00 54.22 89 ALA A N 1
ATOM 637 C CA . ALA A 1 89 ? -38.570 -33.422 2.365 1.00 54.22 89 ALA A CA 1
ATOM 638 C C . ALA A 1 89 ? -37.399 -33.174 1.386 1.00 54.22 89 ALA A C 1
ATOM 640 O O . ALA A 1 89 ? -37.519 -33.210 0.167 1.00 54.22 89 ALA A O 1
ATOM 641 N N . GLY A 1 90 ? -36.194 -33.231 1.969 1.00 58.16 90 GLY A N 1
ATOM 642 C CA . GLY A 1 90 ? -35.220 -34.255 1.576 1.00 58.16 90 GLY A CA 1
ATOM 643 C C . GLY A 1 90 ? -34.404 -33.999 0.310 1.00 58.16 90 GLY A C 1
ATOM 644 O O . GLY A 1 90 ? -34.643 -34.613 -0.723 1.00 58.16 90 GLY A O 1
ATOM 645 N N . MET A 1 91 ? -33.327 -33.224 0.437 1.00 65.50 91 MET A N 1
ATOM 646 C CA . MET A 1 91 ? -32.173 -33.329 -0.465 1.00 65.50 91 MET A CA 1
ATOM 647 C C . MET A 1 91 ? -30.888 -33.432 0.358 1.00 65.50 91 MET A C 1
ATOM 649 O O . MET A 1 91 ? -30.105 -32.493 0.469 1.00 65.50 91 MET A O 1
ATOM 653 N N . SER A 1 92 ? -30.699 -34.595 0.983 1.00 64.31 92 SER A N 1
ATOM 654 C CA . SER A 1 92 ? -29.375 -35.056 1.402 1.00 64.31 92 SER A CA 1
ATOM 655 C C . SER A 1 92 ? -28.622 -35.449 0.130 1.00 64.31 92 SER A C 1
ATOM 657 O O . SER A 1 92 ? -28.976 -36.436 -0.508 1.00 64.31 92 SER A O 1
ATOM 659 N N . LEU A 1 93 ? -27.667 -34.618 -0.280 1.00 68.19 93 LEU A N 1
ATOM 660 C CA . LEU A 1 93 ? -26.781 -34.881 -1.413 1.00 68.19 93 LEU A CA 1
ATOM 661 C C . LEU A 1 93 ? -25.820 -36.022 -1.041 1.00 68.19 93 LEU A C 1
ATOM 663 O O . LEU A 1 93 ? -25.114 -35.905 -0.038 1.00 68.19 93 LEU A O 1
ATOM 667 N N . ASP A 1 94 ? -25.850 -37.097 -1.830 1.00 66.62 94 ASP A N 1
ATOM 668 C CA . ASP A 1 94 ? -24.785 -38.109 -1.927 1.00 66.62 94 ASP A CA 1
ATOM 669 C C . ASP A 1 94 ? -23.549 -37.515 -2.624 1.00 66.62 94 ASP A C 1
ATOM 671 O O . ASP A 1 94 ? -23.741 -36.716 -3.577 1.00 66.62 94 ASP A O 1
#

Radius of gyration: 23.6 Å; chains: 1; bounding box: 79×51×32 Å

Foldseek 3Di:
DPDPVVVVVVVVVVVVQLVQQLVLNCLVVCVVVVFDNQLSVSSNNSNPVSNVVSRVVRVVPPPDPDDDPDDDDDDDDDDDDDDDDDDDDDDPDD

InterPro domains:
  IPR038108 RPN13, DEUBAD domain superfamily [G3DSA:1.10.2020.20] (9-60)
  IPR044867 DEUBAD domain [PS51916] (1-65)

Sequence (94 aa):
MASAGSELALTIAAALFSSALTSGQMGPIISQFGLNQEVASAASSGDVQAFFKALENSSNSETDASKDSKDSKGDKKEPKKDDQKDDDAGMSLD

pLDDT: mean 71.74, std 17.11, range [43.72, 90.25]

Organism: Plutella xylostella (NCBI:txid51655)

Secondary structure (DSSP, 8-state):
---SHHHHHHHHHHHHHHHHHHTTTHHHHHHHTT--HHHHHHHHHT-HHHHHHHHHHHHT-TT-------------------------------